Protein AF-A0A7V2L6N3-F1 (afdb_monomer_lite)

Foldseek 3Di:
DPADAFEQADPPPCVVPVDPDDDAPPPHKYFDAWDWDAFPVRKIKIWGDIPDPPDLQQFIWIWIGNDSRDTTHTDPTLDGHDVVADGWHRWEWDDDPQKIKIKTKRQPDDPPDDDDPVNPQKIFIWMWMDGSVDSSPIDTPGGPDMDGADWGNWYWDDDDPDIDTDTDGD

Radius of gyration: 16.61 Å; chains: 1; bounding box: 40×38×40 Å

Sequence (170 aa):
MVGRHYVPYIVGDAFRNRTAVEIVPPGETGCNDHCLFQDAESRWHCIGITNAEVTNGESFFHAVGDSPIRPMKVLDPIYEIREGERTCWAPCNVVVGDTIHYFWTDALEFYGVPQSEDERGVFHQRHATAPLSDVRDWTHHGIVFQEEGGVRDPEVVWVGDRWMMIYCRR

Structure (mmCIF, N/CA/C/O backbone):
data_AF-A0A7V2L6N3-F1
#
_entry.id   AF-A0A7V2L6N3-F1
#
loop_
_atom_site.group_PDB
_atom_site.id
_atom_site.type_symbol
_atom_site.label_atom_id
_atom_site.label_alt_id
_atom_site.label_comp_id
_atom_site.label_asym_id
_atom_site.label_entity_id
_atom_site.label_seq_id
_atom_site.pdbx_PDB_ins_code
_atom_site.Cartn_x
_atom_site.Cartn_y
_atom_site.Cartn_z
_atom_site.occupancy
_atom_site.B_iso_or_equiv
_atom_site.auth_seq_id
_atom_site.auth_comp_id
_atom_site.auth_asym_id
_atom_site.auth_atom_id
_atom_site.pdbx_PDB_model_num
ATOM 1 N N . MET A 1 1 ? 17.943 22.896 8.932 1.00 34.62 1 MET A N 1
ATOM 2 C CA . MET A 1 1 ? 16.514 23.247 8.786 1.00 34.62 1 MET A CA 1
ATOM 3 C C . MET A 1 1 ? 15.749 21.944 8.843 1.00 34.62 1 MET A C 1
ATOM 5 O O . MET A 1 1 ? 16.071 21.064 8.063 1.00 34.62 1 MET A O 1
ATOM 9 N N . VAL A 1 2 ? 14.842 21.777 9.805 1.00 37.38 2 VAL A N 1
ATOM 10 C CA . VAL A 1 2 ? 13.971 20.595 9.860 1.00 37.38 2 VAL A CA 1
ATOM 11 C C . VAL A 1 2 ? 12.881 20.835 8.821 1.00 37.38 2 VAL A C 1
ATOM 13 O O . VAL A 1 2 ? 12.090 21.765 8.986 1.00 37.38 2 VAL A O 1
ATOM 16 N N . GLY A 1 3 ? 12.919 20.095 7.713 1.00 40.31 3 GLY A N 1
ATOM 17 C CA . GLY A 1 3 ? 11.876 20.154 6.694 1.00 40.31 3 GLY A CA 1
ATOM 18 C C . GLY A 1 3 ? 10.530 19.822 7.329 1.00 40.31 3 GLY A C 1
ATOM 19 O O . GLY A 1 3 ? 10.429 18.921 8.161 1.00 40.31 3 GLY A O 1
ATOM 20 N N . ARG A 1 4 ? 9.497 20.592 6.999 1.00 44.81 4 ARG A N 1
ATOM 21 C CA . ARG A 1 4 ? 8.129 20.233 7.365 1.00 44.81 4 ARG A CA 1
ATOM 22 C C . ARG A 1 4 ? 7.680 19.159 6.378 1.00 44.81 4 ARG A C 1
ATOM 24 O O . ARG A 1 4 ? 7.685 19.393 5.175 1.00 44.81 4 ARG A O 1
ATOM 31 N N . HIS A 1 5 ? 7.350 17.978 6.884 1.00 45.72 5 HIS A N 1
ATOM 32 C CA . HIS A 1 5 ? 6.749 16.919 6.082 1.00 45.72 5 HIS A CA 1
ATOM 33 C C . HIS A 1 5 ? 5.238 17.168 6.032 1.00 45.72 5 HIS A C 1
ATOM 35 O O . HIS A 1 5 ? 4.602 17.224 7.088 1.00 45.72 5 HIS A O 1
ATOM 41 N N . TYR A 1 6 ? 4.677 17.367 4.838 1.00 50.50 6 TYR A N 1
ATOM 42 C CA . TYR A 1 6 ? 3.246 17.618 4.662 1.00 50.50 6 TYR A CA 1
ATOM 43 C C . TYR A 1 6 ? 2.543 16.357 4.181 1.00 50.50 6 TYR A C 1
ATOM 45 O O . TYR A 1 6 ? 2.980 15.685 3.249 1.00 50.50 6 TYR A O 1
ATOM 53 N N . VAL A 1 7 ? 1.427 16.058 4.836 1.00 54.56 7 VAL A N 1
ATOM 54 C CA . VAL A 1 7 ? 0.467 15.044 4.402 1.00 54.56 7 VAL A CA 1
ATOM 55 C C . VAL A 1 7 ? -0.702 15.810 3.809 1.00 54.56 7 VAL A C 1
ATOM 57 O O . VAL A 1 7 ? -1.228 16.676 4.518 1.00 54.56 7 VAL A O 1
ATOM 60 N N . PRO A 1 8 ? -1.115 15.537 2.561 1.00 51.69 8 PRO A N 1
ATOM 61 C CA . PRO A 1 8 ? -2.269 16.203 1.990 1.00 51.69 8 PRO A CA 1
ATOM 62 C C . PRO A 1 8 ? -3.472 15.912 2.886 1.00 51.69 8 PRO A C 1
ATOM 64 O O . PRO A 1 8 ? -3.833 14.759 3.117 1.00 51.69 8 PRO A O 1
ATOM 67 N N . TYR A 1 9 ? -4.076 16.965 3.425 1.00 48.84 9 TYR A N 1
ATOM 68 C CA . TYR A 1 9 ? -5.359 16.887 4.110 1.00 48.84 9 TYR A CA 1
ATOM 69 C C . TYR A 1 9 ? -6.395 17.566 3.220 1.00 48.84 9 TYR A C 1
ATOM 71 O O . TYR A 1 9 ? -6.178 18.658 2.693 1.00 48.84 9 TYR A O 1
ATOM 79 N N . ILE A 1 10 ? -7.537 16.911 3.017 1.00 44.91 10 ILE A N 1
ATOM 80 C CA . ILE A 1 10 ? -8.606 17.454 2.176 1.00 44.91 10 ILE A CA 1
ATOM 81 C C . ILE A 1 10 ? -9.286 18.590 2.954 1.00 44.91 10 ILE A C 1
ATOM 83 O O . ILE A 1 10 ? -10.082 18.355 3.866 1.00 44.91 10 ILE A O 1
ATOM 87 N N . VAL A 1 11 ? -8.954 19.838 2.619 1.00 37.59 11 VAL A N 1
ATOM 88 C CA . VAL A 1 11 ? -9.555 21.028 3.236 1.00 37.59 11 VAL A CA 1
ATOM 89 C C . VAL A 1 11 ? -10.949 21.272 2.678 1.00 37.59 11 VAL A C 1
ATOM 91 O O . VAL A 1 11 ? -11.094 21.674 1.525 1.00 37.59 11 VAL A O 1
ATOM 94 N N . GLY A 1 12 ? -11.967 21.147 3.533 1.00 41.53 12 GLY A N 1
ATOM 95 C CA . GLY A 1 12 ? -13.292 21.725 3.294 1.00 41.53 12 GLY A CA 1
ATOM 96 C C . GLY A 1 12 ? -13.898 21.364 1.934 1.00 41.53 12 GLY A C 1
ATOM 97 O O . GLY A 1 12 ? -13.684 20.274 1.421 1.00 41.53 12 GLY A O 1
ATOM 98 N N . ASP A 1 13 ? -14.685 22.279 1.367 1.00 35.97 13 ASP A N 1
ATOM 99 C CA . ASP A 1 13 ? -15.544 22.105 0.183 1.00 35.97 13 ASP A CA 1
ATOM 100 C C . ASP A 1 13 ? -14.780 21.888 -1.154 1.00 35.97 13 ASP A C 1
ATOM 102 O O . ASP A 1 13 ? -15.194 22.373 -2.208 1.00 35.97 13 ASP A O 1
ATOM 106 N N . ALA A 1 14 ? -13.654 21.164 -1.144 1.00 41.78 14 ALA A N 1
ATOM 107 C CA . ALA A 1 14 ? -12.791 20.865 -2.291 1.00 41.78 14 ALA A CA 1
ATOM 108 C C . ALA A 1 14 ? -13.565 20.291 -3.495 1.00 41.78 14 ALA A C 1
ATOM 110 O O . ALA A 1 14 ? -13.236 20.593 -4.643 1.00 41.78 14 ALA A O 1
ATOM 111 N N . PHE A 1 15 ? -14.656 19.559 -3.239 1.00 40.66 15 PHE A N 1
ATOM 112 C CA . PHE A 1 15 ? -15.559 19.039 -4.270 1.00 40.66 15 PHE A CA 1
ATOM 113 C C . PHE A 1 15 ? -16.585 20.063 -4.791 1.00 40.66 15 PHE A C 1
ATOM 115 O O . PHE A 1 15 ? -17.025 19.944 -5.933 1.00 40.66 15 PHE A O 1
ATOM 122 N N . ARG A 1 16 ? -16.949 21.094 -4.013 1.00 35.28 16 ARG A N 1
ATOM 123 C CA . ARG A 1 16 ? -17.835 22.187 -4.467 1.00 35.28 16 ARG A CA 1
ATOM 124 C C . ARG A 1 16 ? -17.082 23.319 -5.162 1.00 35.28 16 ARG A C 1
ATOM 126 O O . ARG A 1 16 ? -17.631 23.912 -6.085 1.00 35.28 16 ARG A O 1
ATOM 133 N N . ASN A 1 17 ? -15.840 23.595 -4.762 1.00 36.72 17 ASN A N 1
ATOM 134 C CA . ASN A 1 17 ? -15.094 24.775 -5.216 1.00 36.72 17 ASN A CA 1
ATOM 135 C C . ASN A 1 17 ? -13.950 24.481 -6.202 1.00 36.72 17 ASN A C 1
ATOM 137 O O . ASN A 1 17 ? -13.280 25.417 -6.626 1.00 36.72 17 ASN A O 1
ATOM 141 N N . ARG A 1 18 ? -13.725 23.217 -6.604 1.00 34.75 18 ARG A N 1
ATOM 142 C CA . ARG A 1 18 ? -12.604 22.813 -7.488 1.00 34.75 18 ARG A CA 1
ATOM 143 C C . ARG A 1 18 ? -11.224 23.254 -6.969 1.00 34.75 18 ARG A C 1
ATOM 145 O O . ARG A 1 18 ? -10.322 23.535 -7.751 1.00 34.75 18 ARG A O 1
ATOM 152 N N . THR A 1 19 ? -11.058 23.319 -5.654 1.00 35.75 19 THR A N 1
ATOM 153 C CA . THR A 1 19 ? -9.820 23.749 -4.994 1.00 35.75 19 THR A CA 1
ATOM 154 C C . THR A 1 19 ? -9.273 22.629 -4.120 1.00 35.75 19 THR A C 1
ATOM 156 O O . THR A 1 19 ? -9.193 22.767 -2.904 1.00 35.75 19 THR A O 1
ATOM 159 N N . ALA A 1 20 ? -8.891 21.506 -4.724 1.00 37.88 20 ALA A N 1
ATOM 160 C CA . ALA A 1 20 ? -7.797 20.729 -4.156 1.00 37.88 20 ALA A CA 1
ATOM 161 C C . ALA A 1 20 ? -6.511 21.445 -4.593 1.00 37.88 20 ALA A C 1
ATOM 163 O O . ALA A 1 20 ? -5.997 21.199 -5.679 1.00 37.88 20 ALA A O 1
ATOM 164 N N . VAL A 1 21 ? -6.074 22.439 -3.818 1.00 39.53 21 VAL A N 1
ATOM 165 C CA . VAL A 1 21 ? -4.797 23.120 -4.053 1.00 39.53 21 VAL A CA 1
ATOM 166 C C . VAL A 1 21 ? -3.928 22.851 -2.843 1.00 39.53 21 VAL A C 1
ATOM 168 O O . VAL A 1 21 ? -4.115 23.478 -1.806 1.00 39.53 21 VAL A O 1
ATOM 171 N N . GLU A 1 22 ? -2.951 21.966 -2.988 1.00 49.56 22 GLU A N 1
ATOM 172 C CA . GLU A 1 22 ? -1.724 22.114 -2.219 1.00 49.56 22 GLU A CA 1
ATOM 173 C C . GLU A 1 22 ? -0.553 22.176 -3.199 1.00 49.56 22 GLU A C 1
ATOM 175 O O . GLU A 1 22 ? -0.146 21.188 -3.804 1.00 49.56 22 GLU A O 1
ATOM 180 N N . ILE A 1 23 ? -0.074 23.404 -3.416 1.00 44.69 23 ILE A N 1
ATOM 181 C CA . ILE A 1 23 ? 1.204 23.682 -4.066 1.00 44.69 23 ILE A CA 1
ATOM 182 C C . ILE A 1 23 ? 2.242 23.556 -2.957 1.00 44.69 23 ILE A C 1
ATOM 184 O O . ILE A 1 23 ? 2.352 24.447 -2.115 1.00 44.69 23 ILE A O 1
ATOM 188 N N . VAL A 1 24 ? 2.967 22.440 -2.945 1.00 48.59 24 VAL A N 1
ATOM 189 C CA . VAL A 1 24 ? 4.102 22.229 -2.042 1.00 48.59 24 VAL A CA 1
ATOM 190 C C . VAL A 1 24 ? 5.170 23.289 -2.362 1.00 48.59 24 VAL A C 1
ATOM 192 O O . VAL A 1 24 ? 5.591 23.384 -3.521 1.00 48.59 24 VAL A O 1
ATOM 195 N N . PRO A 1 25 ? 5.588 24.133 -1.400 1.00 39.41 25 PRO A N 1
ATOM 196 C CA . PRO A 1 25 ? 6.676 25.082 -1.601 1.00 39.41 25 PRO A CA 1
ATOM 197 C C . PRO A 1 25 ? 7.956 24.382 -2.093 1.00 39.41 25 PRO A C 1
ATOM 199 O O . PRO A 1 25 ? 8.242 23.260 -1.669 1.00 39.41 25 PRO A O 1
ATOM 202 N N . PRO A 1 26 ? 8.773 25.024 -2.950 1.00 39.09 26 PRO A N 1
ATOM 203 C CA . PRO A 1 26 ? 10.070 24.476 -3.337 1.00 39.09 26 PRO A CA 1
ATOM 204 C C . PRO A 1 26 ? 10.917 24.120 -2.104 1.00 39.09 26 PRO A C 1
ATOM 206 O O . PRO A 1 26 ? 11.149 24.973 -1.248 1.00 39.09 26 PRO A O 1
ATOM 209 N N . GLY A 1 27 ? 11.386 22.872 -2.026 1.00 40.97 27 GLY A N 1
ATOM 210 C CA . GLY A 1 27 ? 12.183 22.360 -0.903 1.00 40.97 27 GLY A CA 1
ATOM 211 C C . GLY A 1 27 ? 11.388 21.636 0.189 1.00 40.97 27 GLY A C 1
ATOM 212 O O . GLY A 1 27 ? 11.988 21.198 1.170 1.00 40.97 27 GLY A O 1
ATOM 213 N N . GLU A 1 28 ? 10.071 21.485 0.031 1.00 51.84 28 GLU A N 1
ATOM 214 C CA . GLU A 1 28 ? 9.234 20.682 0.924 1.00 51.84 28 GLU A CA 1
ATOM 215 C C . GLU A 1 28 ? 8.796 19.364 0.267 1.00 51.84 28 GLU A C 1
ATOM 217 O O . GLU A 1 28 ? 8.687 19.234 -0.952 1.00 51.84 28 GLU A O 1
ATOM 222 N N . THR A 1 29 ? 8.588 18.359 1.112 1.00 55.56 29 THR A N 1
ATOM 223 C CA . THR A 1 29 ? 8.228 16.993 0.741 1.00 55.56 29 THR A CA 1
ATOM 224 C C . THR A 1 29 ? 6.708 16.856 0.637 1.00 55.56 29 THR A C 1
ATOM 226 O O . THR A 1 29 ? 6.013 17.016 1.639 1.00 55.56 29 THR A O 1
ATOM 229 N N . GLY A 1 30 ? 6.197 16.550 -0.553 1.00 60.16 30 GLY A N 1
ATOM 230 C CA . GLY A 1 30 ? 4.796 16.229 -0.820 1.00 60.16 30 GLY A CA 1
ATOM 231 C C . GLY A 1 30 ? 4.519 14.724 -0.846 1.00 60.16 30 GLY A C 1
ATOM 232 O O . GLY A 1 30 ? 5.416 13.908 -1.077 1.00 60.16 30 GLY A O 1
ATOM 233 N N . CYS A 1 31 ? 3.255 14.363 -0.639 1.00 70.19 31 CYS A N 1
ATOM 234 C CA . CYS A 1 31 ? 2.732 13.019 -0.882 1.00 70.19 31 CYS A CA 1
ATOM 235 C C . CYS A 1 31 ? 2.031 12.997 -2.248 1.00 70.19 31 CYS A C 1
ATOM 237 O O . CYS A 1 31 ? 1.276 13.921 -2.555 1.00 70.19 31 CYS A O 1
ATOM 239 N N . ASN A 1 32 ? 2.296 11.972 -3.056 1.00 76.94 32 ASN A N 1
ATOM 240 C CA . ASN A 1 32 ? 1.595 11.728 -4.313 1.00 76.94 32 ASN A CA 1
ATOM 241 C C . ASN A 1 32 ? 0.508 10.658 -4.102 1.00 76.94 32 ASN A C 1
ATOM 243 O O . ASN A 1 32 ? -0.392 10.868 -3.288 1.00 76.94 32 ASN A O 1
ATOM 247 N N . ASP A 1 33 ? 0.590 9.520 -4.794 1.00 85.62 33 ASP A N 1
ATOM 248 C CA . ASP A 1 33 ? -0.376 8.431 -4.694 1.00 85.62 33 ASP A CA 1
ATOM 249 C C . ASP A 1 33 ? -0.344 7.852 -3.280 1.00 85.62 33 ASP A C 1
ATOM 251 O O . ASP A 1 33 ? 0.722 7.495 -2.763 1.00 85.62 33 ASP A O 1
ATOM 255 N N . HIS A 1 34 ? -1.508 7.792 -2.640 1.00 88.06 34 HIS A N 1
ATOM 256 C CA . HIS A 1 34 ? -1.634 7.407 -1.243 1.00 88.06 34 HIS A CA 1
ATOM 257 C C . HIS A 1 34 ? -2.943 6.682 -0.960 1.00 88.06 34 HIS A C 1
ATOM 259 O O . HIS A 1 34 ? -3.944 6.863 -1.651 1.00 88.06 34 HIS A O 1
ATOM 265 N N . CYS A 1 35 ? -2.929 5.912 0.123 1.00 89.88 35 CYS A N 1
ATOM 266 C CA . CYS A 1 35 ? -4.092 5.258 0.694 1.00 89.88 35 CYS A CA 1
ATOM 267 C C . CYS A 1 35 ? -4.296 5.663 2.150 1.00 89.88 35 CYS A C 1
ATOM 269 O O . CYS A 1 35 ? -3.349 5.959 2.885 1.00 89.88 35 CYS A O 1
ATOM 271 N N . LEU A 1 36 ? -5.560 5.618 2.566 1.00 90.94 36 LEU A N 1
ATOM 272 C CA . LEU A 1 36 ? -5.993 5.869 3.932 1.00 90.94 36 LEU A CA 1
ATOM 273 C C . LEU A 1 36 ? -6.658 4.621 4.504 1.00 90.94 36 LEU A C 1
ATOM 275 O O . LEU A 1 36 ? -7.447 3.970 3.826 1.00 90.94 36 LEU A O 1
ATOM 279 N N . PHE A 1 37 ? -6.383 4.314 5.765 1.00 93.12 37 PHE A N 1
ATOM 280 C CA . PHE A 1 37 ? -7.067 3.245 6.493 1.00 93.12 37 PHE A CA 1
ATOM 281 C C . PHE A 1 37 ? -7.097 3.545 7.992 1.00 93.12 37 PHE A C 1
ATOM 283 O O . PHE A 1 37 ? -6.381 4.433 8.459 1.00 93.12 37 PHE A O 1
ATOM 290 N N . GLN A 1 38 ? -7.923 2.816 8.743 1.00 94.94 38 GLN A N 1
ATOM 291 C CA . GLN A 1 38 ? -7.954 2.901 10.202 1.00 94.94 38 GLN A CA 1
ATOM 292 C C . GLN A 1 38 ? -7.321 1.668 10.843 1.00 94.94 38 GLN A C 1
ATOM 294 O O . GLN A 1 38 ? -7.524 0.554 10.363 1.00 94.94 38 GLN A O 1
ATOM 299 N N . ASP A 1 39 ? -6.570 1.876 11.922 1.00 95.56 39 ASP A N 1
ATOM 300 C CA . ASP A 1 39 ? -6.019 0.800 12.748 1.00 95.56 39 ASP A CA 1
ATOM 301 C C . ASP A 1 39 ? -7.016 0.311 13.819 1.00 95.56 39 ASP A C 1
ATOM 303 O O . ASP A 1 39 ? -8.155 0.783 13.908 1.00 95.56 39 ASP A O 1
ATOM 307 N N . ALA A 1 40 ? -6.590 -0.640 14.658 1.00 96.19 40 ALA A N 1
ATOM 308 C CA . ALA A 1 40 ? -7.427 -1.193 15.727 1.00 96.19 40 ALA A CA 1
ATOM 309 C C . ALA A 1 40 ? -7.808 -0.161 16.813 1.00 96.19 40 ALA A C 1
ATOM 311 O O . ALA A 1 40 ? -8.781 -0.358 17.540 1.00 96.19 40 ALA A O 1
ATOM 312 N N . GLU A 1 41 ? -7.073 0.951 16.911 1.00 96.00 41 GLU A N 1
ATOM 313 C CA . GLU A 1 41 ? -7.329 2.067 17.829 1.00 96.00 41 GLU A CA 1
ATOM 314 C C . GLU A 1 41 ? -8.157 3.184 17.166 1.00 96.00 41 GLU A C 1
ATOM 316 O O . GLU A 1 41 ? -8.348 4.251 17.750 1.00 96.00 41 GLU A O 1
ATOM 321 N N . SER A 1 42 ? -8.690 2.944 15.961 1.00 95.19 42 SER A N 1
ATOM 322 C CA . SER A 1 42 ? -9.434 3.918 15.147 1.00 95.19 42 SER A CA 1
ATOM 323 C C . SER A 1 42 ? -8.622 5.138 14.696 1.00 95.19 42 SER A C 1
ATOM 325 O O . SER A 1 42 ? -9.210 6.124 14.235 1.00 95.19 42 SER A O 1
ATOM 327 N N . ARG A 1 43 ? -7.288 5.084 14.767 1.00 94.50 43 ARG A N 1
ATOM 328 C CA . ARG A 1 43 ? -6.418 6.127 14.214 1.00 94.50 43 ARG A CA 1
ATOM 329 C C . ARG A 1 43 ? -6.374 5.988 12.704 1.00 94.50 43 ARG A C 1
ATOM 331 O O . ARG A 1 43 ? -6.348 4.882 12.175 1.00 94.50 43 ARG A O 1
ATOM 338 N N . TRP A 1 44 ? -6.338 7.112 12.006 1.00 92.88 44 TRP A N 1
ATOM 339 C CA . TRP A 1 44 ? -6.173 7.153 10.562 1.00 92.88 44 TRP A CA 1
ATOM 340 C C . TRP A 1 44 ? -4.703 7.103 10.192 1.00 92.88 44 TRP A C 1
ATOM 342 O O . TRP A 1 44 ? -3.907 7.895 10.689 1.00 92.88 44 TRP A O 1
ATOM 352 N N . HIS A 1 45 ? -4.370 6.203 9.280 1.00 92.19 45 HIS A N 1
ATOM 353 C CA . HIS A 1 45 ? -3.052 6.046 8.699 1.00 92.19 45 HIS A CA 1
ATOM 354 C C . HIS A 1 45 ? -3.093 6.516 7.250 1.00 92.19 45 HIS A C 1
ATOM 356 O O . HIS A 1 45 ? -3.983 6.118 6.503 1.00 92.19 45 HIS A O 1
ATOM 362 N N . CYS A 1 46 ? -2.122 7.338 6.861 1.00 88.38 46 CYS A N 1
ATOM 363 C CA . CYS A 1 46 ? -1.843 7.686 5.474 1.00 88.38 46 CYS A CA 1
ATOM 364 C C . CYS A 1 46 ? -0.526 7.046 5.073 1.00 88.38 46 CYS A C 1
ATOM 366 O O . CYS A 1 46 ? 0.487 7.254 5.746 1.00 88.38 46 CYS A O 1
ATOM 368 N N . ILE A 1 47 ? -0.556 6.266 3.998 1.00 87.44 47 ILE A N 1
ATOM 369 C CA . ILE A 1 47 ? 0.644 5.693 3.401 1.00 87.44 47 ILE A CA 1
ATOM 370 C C . ILE A 1 47 ? 0.694 6.050 1.928 1.00 87.44 47 ILE A C 1
ATOM 372 O O . ILE A 1 47 ? -0.349 6.104 1.279 1.00 87.44 47 ILE A O 1
ATOM 376 N N . GLY A 1 48 ? 1.875 6.307 1.385 1.00 84.81 48 GLY A N 1
ATOM 377 C CA . GLY A 1 48 ? 1.955 6.763 0.005 1.00 84.81 48 GLY A CA 1
ATOM 378 C C . GLY A 1 48 ? 3.363 6.936 -0.517 1.00 84.81 48 GLY A C 1
ATOM 379 O O . GLY A 1 48 ? 4.350 6.730 0.190 1.00 84.81 48 GLY A O 1
ATOM 380 N N . ILE A 1 49 ? 3.439 7.334 -1.778 1.00 81.38 49 ILE A N 1
ATOM 381 C CA . ILE A 1 49 ? 4.686 7.746 -2.412 1.00 81.38 49 ILE A CA 1
ATOM 382 C C . ILE A 1 49 ? 4.977 9.182 -1.991 1.00 81.38 49 ILE A C 1
ATOM 384 O O . ILE A 1 49 ? 4.090 10.037 -2.020 1.00 81.38 49 ILE A O 1
ATOM 388 N N . THR A 1 50 ? 6.229 9.479 -1.666 1.00 71.19 50 THR A N 1
ATOM 389 C CA . THR A 1 50 ? 6.667 10.854 -1.455 1.00 71.19 50 THR A CA 1
ATOM 390 C C . THR A 1 50 ? 7.657 11.304 -2.525 1.00 71.19 50 THR A C 1
ATOM 392 O O . THR A 1 50 ? 8.412 10.503 -3.067 1.00 71.19 50 THR A O 1
ATOM 395 N N . ASN A 1 51 ? 7.618 12.594 -2.868 1.00 56.91 51 ASN A N 1
ATOM 396 C CA . ASN A 1 51 ? 8.463 13.202 -3.899 1.00 56.91 51 ASN A CA 1
ATOM 397 C C . ASN A 1 51 ? 9.791 13.767 -3.359 1.00 56.91 51 ASN A C 1
ATOM 399 O O . ASN A 1 51 ? 10.539 14.381 -4.119 1.00 56.91 51 ASN A O 1
ATOM 403 N N . ALA A 1 52 ? 10.082 13.610 -2.064 1.00 52.78 52 ALA A N 1
ATOM 404 C CA . ALA A 1 52 ? 11.384 14.000 -1.544 1.00 52.78 52 ALA A CA 1
ATOM 405 C C . ALA A 1 52 ? 12.474 13.006 -1.920 1.00 52.78 52 ALA A C 1
ATOM 407 O O . ALA A 1 52 ? 12.227 11.812 -2.079 1.00 52.78 52 ALA A O 1
ATOM 408 N N . GLU A 1 53 ? 13.708 13.512 -1.909 1.00 44.34 53 GLU A N 1
ATOM 409 C CA . GLU A 1 53 ? 14.955 12.742 -1.998 1.00 44.34 53 GLU A CA 1
ATOM 410 C C . GLU A 1 53 ? 15.036 11.563 -1.007 1.00 44.34 53 GLU A C 1
ATOM 412 O O . GLU A 1 53 ? 15.898 10.707 -1.151 1.00 44.34 53 GLU A O 1
ATOM 417 N N . VAL A 1 54 ? 14.157 11.517 0.001 1.00 43.94 54 VAL A N 1
ATOM 4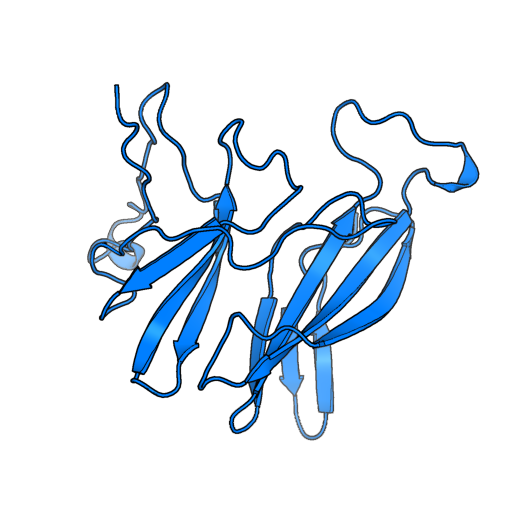18 C CA . VAL A 1 54 ? 14.183 10.545 1.099 1.00 43.94 54 VAL A CA 1
ATOM 419 C C . VAL A 1 54 ? 13.761 9.144 0.673 1.00 43.94 54 VAL A C 1
ATOM 421 O O . VAL A 1 54 ? 14.270 8.195 1.256 1.00 43.94 54 VAL A O 1
ATOM 424 N N . THR A 1 55 ? 12.849 8.988 -0.294 1.00 52.62 55 THR A N 1
ATOM 425 C CA . THR A 1 55 ? 12.409 7.634 -0.663 1.00 52.62 55 THR A CA 1
ATOM 426 C C . THR A 1 55 ? 12.703 7.259 -2.098 1.00 52.62 55 THR A C 1
ATOM 428 O O . THR A 1 55 ? 12.971 6.098 -2.306 1.00 52.62 55 THR A O 1
ATOM 431 N N . ASN A 1 56 ? 12.715 8.154 -3.094 1.00 59.78 56 ASN A N 1
ATOM 432 C CA . ASN A 1 56 ? 12.977 7.797 -4.508 1.00 59.78 56 ASN A CA 1
ATOM 433 C C . ASN A 1 56 ? 12.232 6.526 -5.011 1.00 59.78 56 ASN A C 1
ATOM 435 O O . ASN A 1 56 ? 12.691 5.842 -5.922 1.00 59.78 56 ASN A O 1
ATOM 439 N N . GLY A 1 57 ? 11.083 6.194 -4.404 1.00 66.56 57 GLY A N 1
ATOM 440 C CA . GLY A 1 57 ? 10.356 4.945 -4.653 1.00 66.56 57 GLY A CA 1
ATOM 441 C C . GLY A 1 57 ? 10.858 3.703 -3.899 1.00 66.56 57 GLY A C 1
ATOM 442 O O . GLY A 1 57 ? 10.381 2.626 -4.193 1.00 66.56 57 GLY A O 1
ATOM 443 N N . GLU A 1 58 ? 11.771 3.811 -2.943 1.00 76.44 58 GLU A N 1
ATOM 444 C CA . GLU A 1 58 ? 12.346 2.729 -2.126 1.00 76.44 58 GLU A CA 1
ATOM 445 C C . GLU A 1 58 ? 11.596 2.499 -0.801 1.00 76.44 58 GLU A C 1
ATOM 447 O O . GLU A 1 58 ? 11.841 1.525 -0.092 1.00 76.44 58 GLU A O 1
ATOM 452 N N . SER A 1 59 ? 10.676 3.384 -0.425 1.00 82.12 59 SER A N 1
ATOM 453 C CA . SER A 1 59 ? 9.845 3.201 0.766 1.00 82.12 59 SER A CA 1
ATOM 454 C C . SER A 1 59 ? 8.523 3.957 0.680 1.00 82.12 59 SER A C 1
ATOM 456 O O . SER A 1 59 ? 8.393 4.964 -0.033 1.00 82.12 59 SER A O 1
ATOM 458 N N . PHE A 1 60 ? 7.531 3.470 1.430 1.00 83.88 60 PHE A N 1
ATOM 459 C CA . PHE A 1 60 ? 6.267 4.172 1.606 1.00 83.88 60 PHE A CA 1
ATOM 460 C C . PHE A 1 60 ? 6.354 5.136 2.778 1.00 83.88 60 PHE A C 1
ATOM 462 O O . PHE A 1 60 ? 6.601 4.748 3.923 1.00 83.88 60 PHE A O 1
ATOM 469 N N . PHE A 1 61 ? 6.053 6.398 2.485 1.00 83.31 61 PHE A N 1
ATOM 470 C CA . PHE A 1 61 ? 5.780 7.405 3.494 1.00 83.31 61 PHE A CA 1
ATOM 471 C C . PHE A 1 61 ? 4.677 6.920 4.447 1.00 83.31 61 PHE A C 1
ATOM 473 O O . PHE A 1 61 ? 3.768 6.197 4.037 1.00 83.31 61 PHE A O 1
ATOM 480 N N . HIS A 1 62 ? 4.734 7.360 5.706 1.00 85.75 62 HIS A N 1
ATOM 481 C CA . HIS A 1 62 ? 3.728 7.046 6.712 1.00 85.75 62 HIS A CA 1
ATOM 482 C C . HIS A 1 62 ? 3.387 8.258 7.575 1.00 85.75 62 HIS A C 1
ATOM 484 O O . HIS A 1 62 ? 4.260 8.937 8.116 1.00 85.75 62 HIS A O 1
ATOM 490 N N . ALA A 1 63 ? 2.095 8.484 7.781 1.00 86.06 63 ALA A N 1
ATOM 491 C CA . ALA A 1 63 ? 1.598 9.357 8.828 1.00 86.06 63 ALA A CA 1
ATOM 492 C C . ALA A 1 63 ? 0.376 8.798 9.541 1.00 86.06 63 ALA A C 1
ATOM 494 O O . ALA A 1 63 ? -0.339 7.944 9.018 1.00 86.06 63 ALA A O 1
ATOM 495 N N . VAL A 1 64 ? 0.139 9.323 10.742 1.00 87.56 64 VAL A N 1
ATOM 496 C CA . VAL A 1 64 ? -0.992 8.965 11.596 1.00 87.56 64 VAL A CA 1
ATOM 497 C C . VAL A 1 64 ? -1.711 10.205 12.124 1.00 87.56 64 VAL A C 1
ATOM 499 O O . VAL A 1 64 ? -1.080 11.217 12.432 1.00 87.56 64 VAL A O 1
ATOM 502 N N . GLY A 1 65 ? -3.027 10.136 12.284 1.00 85.44 65 GLY A N 1
ATOM 503 C CA . GLY A 1 65 ? -3.805 11.170 12.963 1.00 85.44 65 GLY A CA 1
ATOM 504 C C . GLY A 1 65 ? -5.194 10.689 13.362 1.00 85.44 65 GLY A C 1
ATOM 505 O O . GLY A 1 65 ? -5.632 9.616 12.966 1.00 85.44 65 GLY A O 1
ATOM 506 N N . ASP A 1 66 ? -5.919 11.505 14.120 1.00 88.69 66 ASP A N 1
ATOM 507 C CA . ASP A 1 66 ? -7.269 11.150 14.589 1.00 88.69 66 ASP A CA 1
ATOM 508 C C . ASP A 1 66 ? -8.340 11.310 13.494 1.00 88.69 66 ASP A C 1
ATOM 510 O O . ASP A 1 66 ? -9.492 10.914 13.658 1.00 88.69 66 ASP A O 1
ATOM 514 N N . SER A 1 67 ? -7.993 11.938 12.367 1.00 82.94 67 SER A N 1
AT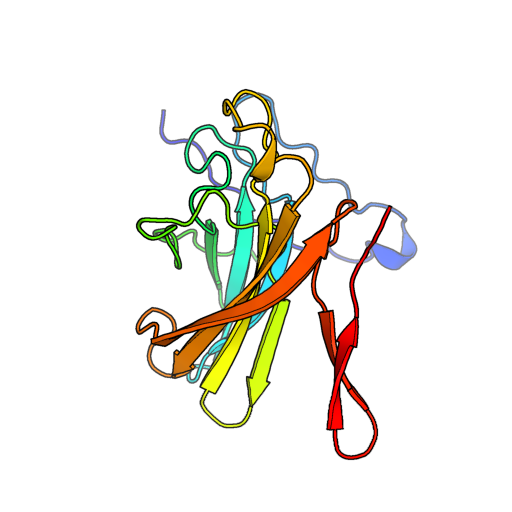OM 515 C CA . SER A 1 67 ? -8.918 12.247 11.279 1.00 82.94 67 SER A CA 1
ATOM 516 C C . SER A 1 67 ? -8.171 12.382 9.949 1.00 82.94 67 SER A C 1
ATOM 518 O O . SER A 1 67 ? -7.106 12.999 9.927 1.00 82.94 67 SER A O 1
ATOM 520 N N . PRO A 1 68 ? -8.743 11.902 8.826 1.00 78.44 68 PRO A N 1
ATOM 521 C CA . PRO A 1 68 ? -8.118 11.988 7.505 1.00 78.44 68 PRO A CA 1
ATOM 522 C C . PRO A 1 68 ? -8.155 13.404 6.913 1.00 78.44 68 PRO A C 1
ATOM 524 O O . PRO A 1 68 ? -7.521 13.676 5.902 1.00 78.44 68 PRO A O 1
ATOM 527 N N . ILE A 1 69 ? -8.911 14.317 7.532 1.00 75.81 69 ILE A N 1
ATOM 528 C CA . ILE A 1 69 ? -9.075 15.711 7.086 1.00 75.81 69 ILE A CA 1
ATOM 529 C C . ILE A 1 69 ? -8.423 16.715 8.047 1.00 75.81 69 ILE A C 1
ATOM 531 O O . ILE A 1 69 ? -8.643 17.924 7.950 1.00 75.81 69 ILE A O 1
ATOM 535 N N . ARG A 1 70 ? -7.657 16.223 9.023 1.00 74.44 70 ARG A N 1
ATOM 536 C CA . ARG A 1 70 ? -6.881 17.032 9.968 1.00 74.44 70 ARG A CA 1
ATOM 537 C C . ARG A 1 70 ? -5.391 16.768 9.757 1.00 74.44 70 ARG A C 1
ATOM 539 O O . ARG A 1 70 ? -5.042 15.749 9.167 1.00 74.44 70 ARG A O 1
ATOM 546 N N . PRO A 1 71 ? -4.511 17.660 10.244 1.00 75.31 71 PRO A N 1
ATOM 547 C CA . PRO A 1 71 ? -3.077 17.417 10.193 1.00 75.31 71 PRO A CA 1
ATOM 548 C C . PRO A 1 71 ? -2.715 16.061 10.803 1.00 75.31 71 PRO A C 1
ATOM 550 O O . PRO A 1 71 ? -3.166 15.731 11.902 1.00 75.31 71 PRO A O 1
ATOM 553 N N . MET A 1 72 ? -1.882 15.304 10.092 1.00 79.25 72 MET A N 1
ATOM 554 C CA . MET A 1 72 ? -1.347 14.027 10.550 1.00 79.25 72 MET A CA 1
ATOM 555 C C . MET A 1 72 ? 0.118 14.178 10.956 1.00 79.25 72 MET A C 1
ATOM 557 O O . MET A 1 72 ? 0.867 14.972 10.385 1.00 79.25 72 MET A O 1
ATOM 561 N N . LYS A 1 73 ? 0.540 13.398 11.948 1.00 80.56 73 LYS A N 1
ATOM 562 C CA . LYS A 1 73 ? 1.934 13.282 12.361 1.00 80.56 73 LYS A CA 1
ATOM 563 C C . LYS A 1 73 ? 2.655 12.316 11.428 1.00 80.56 73 LYS A C 1
ATOM 565 O O . LYS A 1 73 ? 2.300 11.141 11.374 1.00 80.56 73 LYS A O 1
ATOM 570 N N . VAL A 1 74 ? 3.695 12.803 10.763 1.00 79.50 74 VAL A N 1
ATOM 571 C CA . VAL A 1 74 ? 4.617 11.971 9.981 1.00 79.50 74 VAL A CA 1
ATOM 572 C C . VAL A 1 74 ? 5.449 11.091 10.905 1.00 79.50 74 VAL A C 1
ATOM 574 O O . VAL A 1 74 ? 5.919 11.548 11.951 1.00 79.50 74 VAL A O 1
ATOM 577 N N . LEU A 1 75 ? 5.580 9.825 10.526 1.00 80.25 75 LEU A N 1
ATOM 578 C CA . LEU A 1 75 ? 6.345 8.796 11.219 1.00 80.25 75 LEU A CA 1
ATOM 579 C C . LEU A 1 75 ? 7.438 8.253 10.290 1.00 80.25 75 LEU A C 1
ATOM 581 O O . LEU A 1 75 ? 7.519 8.641 9.123 1.00 80.25 75 LEU A O 1
ATOM 585 N N . ASP A 1 76 ? 8.259 7.348 10.818 1.00 83.56 76 ASP A N 1
ATOM 586 C CA . ASP A 1 76 ? 9.178 6.560 9.996 1.00 83.56 76 ASP A CA 1
ATOM 587 C C . ASP A 1 76 ? 8.396 5.775 8.930 1.00 83.56 76 ASP A C 1
ATOM 589 O O . ASP A 1 76 ? 7.241 5.403 9.194 1.00 83.56 76 ASP A O 1
ATOM 593 N N . PRO A 1 77 ? 8.996 5.518 7.749 1.00 81.50 77 PRO A N 1
ATOM 594 C CA . PRO A 1 77 ? 8.362 4.748 6.689 1.00 81.50 77 PRO A CA 1
ATOM 595 C C . PRO A 1 77 ? 7.748 3.457 7.219 1.00 81.50 77 PRO A C 1
ATOM 597 O O . PRO A 1 77 ? 8.343 2.743 8.026 1.00 81.50 77 PRO A O 1
ATOM 600 N N . ILE A 1 78 ? 6.529 3.160 6.775 1.00 83.12 78 ILE A N 1
ATOM 601 C CA . ILE A 1 78 ? 5.849 1.939 7.215 1.00 83.12 78 ILE A CA 1
ATOM 602 C C . ILE A 1 78 ? 6.405 0.715 6.488 1.00 83.12 78 ILE A C 1
ATOM 604 O O . ILE A 1 78 ? 6.289 -0.391 6.995 1.00 83.12 78 ILE A O 1
ATOM 608 N N . TYR A 1 79 ? 6.997 0.916 5.312 1.00 84.69 79 TYR A N 1
ATOM 609 C CA . TYR A 1 79 ? 7.501 -0.121 4.428 1.00 84.69 79 TYR A CA 1
ATOM 610 C C . TYR A 1 79 ? 8.777 0.361 3.750 1.00 84.69 79 TYR A C 1
ATOM 612 O O . TYR A 1 79 ? 8.797 1.478 3.236 1.00 84.69 79 TYR A O 1
ATOM 620 N N . GLU A 1 80 ? 9.775 -0.510 3.667 1.00 83.81 80 GLU A N 1
ATOM 621 C CA . GLU A 1 80 ? 10.996 -0.322 2.884 1.00 83.81 80 GLU A CA 1
ATOM 622 C C . GLU A 1 80 ? 11.135 -1.487 1.900 1.00 83.81 80 GLU A C 1
ATOM 624 O O . GLU A 1 80 ? 10.806 -2.632 2.236 1.00 83.81 80 GLU A O 1
ATOM 629 N N . ILE A 1 81 ? 11.599 -1.199 0.681 1.00 81.31 81 ILE A N 1
ATOM 630 C CA . ILE A 1 81 ? 11.820 -2.226 -0.337 1.00 81.31 81 ILE A CA 1
ATOM 631 C C . ILE A 1 81 ? 12.824 -3.267 0.160 1.00 81.31 81 ILE A C 1
ATOM 633 O O . ILE A 1 81 ? 13.813 -2.960 0.828 1.00 81.31 81 ILE A O 1
ATOM 637 N N . ARG A 1 82 ? 12.565 -4.530 -0.168 1.00 83.06 82 ARG A N 1
ATOM 638 C CA . ARG A 1 82 ? 13.453 -5.642 0.190 1.00 83.06 82 ARG A CA 1
ATOM 639 C C . ARG A 1 82 ? 14.478 -5.918 -0.904 1.00 83.06 82 ARG A C 1
ATOM 641 O O . ARG A 1 82 ? 14.373 -5.439 -2.029 1.00 83.06 82 ARG A O 1
ATOM 648 N N . GLU A 1 83 ? 15.461 -6.756 -0.584 1.00 79.81 83 GLU A N 1
ATOM 649 C CA . GLU A 1 83 ? 16.379 -7.290 -1.589 1.00 79.81 83 GLU A CA 1
ATOM 650 C C . GLU A 1 83 ? 15.596 -7.940 -2.745 1.00 79.81 83 GLU A C 1
ATOM 652 O O . GLU A 1 83 ? 14.718 -8.778 -2.531 1.00 79.81 83 GLU A O 1
ATOM 657 N N . GLY A 1 84 ? 15.904 -7.523 -3.975 1.00 78.31 84 GLY A N 1
ATOM 658 C CA . GLY A 1 84 ? 15.211 -7.970 -5.187 1.00 78.31 84 GLY A CA 1
ATOM 659 C C . GLY A 1 84 ? 13.974 -7.150 -5.568 1.00 78.31 84 GLY A C 1
ATOM 660 O O . GLY A 1 84 ? 13.413 -7.377 -6.637 1.00 78.31 84 GLY A O 1
ATOM 661 N N . GLU A 1 85 ? 13.560 -6.191 -4.744 1.00 82.62 85 GLU A N 1
ATOM 662 C CA . GLU A 1 85 ? 12.574 -5.172 -5.108 1.00 82.62 85 GLU A CA 1
ATOM 663 C C . GLU A 1 85 ? 13.295 -3.926 -5.623 1.00 82.62 85 GLU A C 1
ATOM 665 O O . GLU A 1 85 ? 14.435 -3.649 -5.240 1.00 82.62 85 GLU A O 1
ATOM 670 N N . ARG A 1 86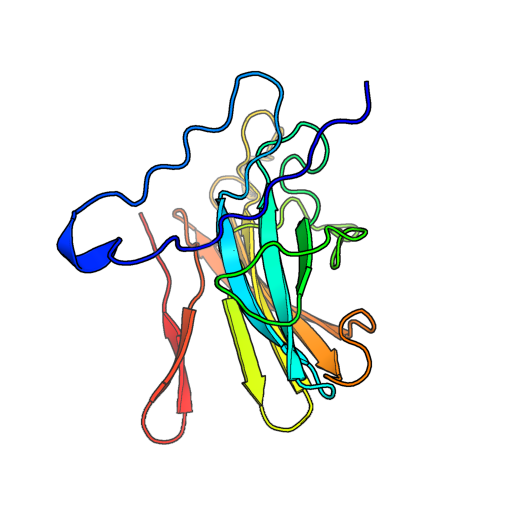 ? 12.662 -3.194 -6.541 1.00 78.25 86 ARG A N 1
ATOM 671 C CA . ARG A 1 86 ? 13.245 -1.978 -7.117 1.00 78.25 86 ARG A CA 1
ATOM 672 C C . ARG A 1 86 ? 12.493 -0.747 -6.675 1.00 78.25 86 ARG A C 1
ATOM 674 O O . ARG A 1 86 ? 13.125 0.265 -6.394 1.00 78.25 86 ARG A O 1
ATOM 681 N N . THR A 1 87 ? 11.165 -0.829 -6.639 1.00 84.12 87 THR A N 1
ATOM 682 C CA . THR A 1 87 ? 10.329 0.299 -6.245 1.00 84.12 87 THR A CA 1
ATOM 683 C C . THR A 1 87 ? 9.067 -0.122 -5.487 1.00 84.12 87 THR A C 1
ATOM 685 O O . THR A 1 87 ? 8.644 -1.278 -5.507 1.00 84.12 87 THR A O 1
ATOM 688 N N . CYS A 1 88 ? 8.443 0.845 -4.823 1.00 85.94 88 CYS A N 1
ATOM 689 C CA . CYS A 1 88 ? 7.124 0.761 -4.224 1.00 85.94 88 CYS A CA 1
ATOM 690 C C . CYS A 1 88 ? 6.245 1.920 -4.732 1.00 85.94 88 CYS A C 1
ATOM 692 O O . CYS A 1 88 ? 6.293 3.054 -4.250 1.00 85.94 88 CYS A O 1
ATOM 694 N N . TRP A 1 89 ? 5.463 1.643 -5.773 1.00 88.00 89 TRP A N 1
ATOM 695 C CA . TRP A 1 89 ? 4.537 2.576 -6.416 1.00 88.00 89 TRP A CA 1
ATOM 696 C C . TRP A 1 89 ? 3.087 2.314 -6.022 1.00 88.00 89 TRP A C 1
ATOM 698 O O . TRP A 1 89 ? 2.728 1.180 -5.721 1.00 88.00 89 TRP A O 1
ATOM 708 N N . ALA A 1 90 ? 2.299 3.391 -6.074 1.00 87.12 90 ALA A N 1
ATOM 709 C CA . ALA A 1 90 ? 0.882 3.547 -5.743 1.00 87.12 90 ALA A CA 1
ATOM 710 C C . ALA A 1 90 ? 0.308 2.412 -4.872 1.00 87.12 90 ALA A C 1
ATOM 712 O O . ALA A 1 90 ? -0.057 1.358 -5.401 1.00 87.12 90 ALA A O 1
ATOM 713 N N . PRO A 1 91 ? 0.228 2.602 -3.541 1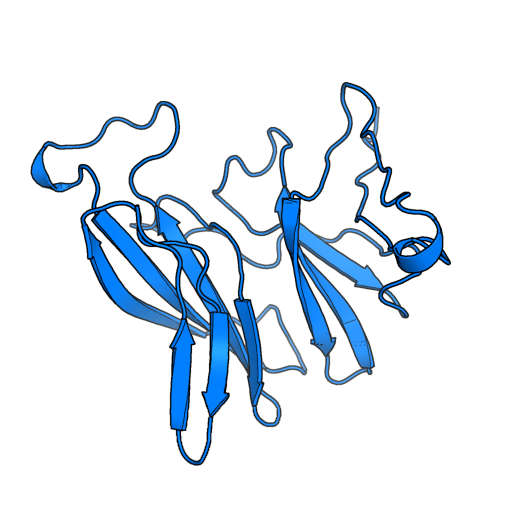.00 90.62 91 PRO A N 1
ATOM 714 C CA . PRO A 1 91 ? -0.326 1.579 -2.670 1.00 90.62 91 PRO A CA 1
ATOM 715 C C . PRO A 1 91 ? -1.849 1.492 -2.820 1.00 90.62 91 PRO A C 1
ATOM 717 O O . PRO A 1 91 ? -2.515 2.517 -2.969 1.00 90.62 91 PRO A O 1
ATOM 720 N N . CYS A 1 92 ? -2.393 0.287 -2.660 1.00 94.88 92 CYS A N 1
ATOM 721 C CA . CYS A 1 92 ? -3.804 0.025 -2.390 1.00 94.88 92 CYS A CA 1
ATOM 722 C C . CYS A 1 92 ? -3.952 -0.823 -1.135 1.00 94.88 92 CYS A C 1
ATOM 724 O O . CYS A 1 92 ? -3.301 -1.862 -0.990 1.00 94.88 92 CYS A O 1
ATOM 726 N N . ASN A 1 93 ? -4.836 -0.384 -0.239 1.00 94.38 93 ASN A N 1
ATOM 727 C CA . ASN A 1 93 ? -5.027 -1.013 1.057 1.00 94.38 93 ASN A CA 1
ATOM 728 C C . ASN A 1 93 ? -6.455 -1.506 1.212 1.00 94.38 93 ASN A C 1
ATOM 730 O O . ASN A 1 93 ? -7.407 -0.753 1.016 1.00 94.38 93 ASN A O 1
ATOM 734 N N . VAL A 1 94 ? -6.598 -2.742 1.674 1.00 95.56 94 VAL A N 1
ATOM 735 C CA . VAL A 1 94 ? -7.893 -3.339 1.984 1.00 95.56 94 VAL A CA 1
ATOM 736 C C . VAL A 1 94 ? -7.845 -3.953 3.369 1.00 95.56 94 VAL A C 1
ATOM 738 O O . VAL A 1 94 ? -6.957 -4.740 3.683 1.00 95.56 94 VAL A O 1
ATOM 741 N N . VAL A 1 95 ? -8.822 -3.612 4.202 1.00 95.69 95 VAL A N 1
ATOM 742 C CA . VAL A 1 95 ? -8.974 -4.208 5.530 1.00 95.69 95 VAL A CA 1
ATOM 743 C C . VAL A 1 95 ? -9.931 -5.393 5.449 1.00 95.69 95 VAL A C 1
ATOM 745 O O . VAL A 1 95 ? -11.066 -5.252 4.992 1.00 95.69 95 VAL A O 1
ATOM 748 N N . VAL A 1 96 ? -9.481 -6.557 5.919 1.00 96.12 96 VAL A N 1
ATOM 749 C CA . VAL A 1 96 ? -10.272 -7.787 6.011 1.00 96.12 96 VAL A CA 1
ATOM 750 C C . VAL A 1 96 ? -10.147 -8.334 7.430 1.00 96.12 96 VAL A C 1
ATOM 752 O O . VAL A 1 96 ? -9.106 -8.850 7.825 1.00 96.12 96 VAL A O 1
ATOM 755 N N . GLY A 1 97 ? -11.219 -8.212 8.215 1.00 95.69 97 GLY A N 1
ATOM 756 C CA . GLY A 1 97 ? -11.181 -8.568 9.634 1.00 95.69 97 GLY A CA 1
ATOM 757 C C . GLY A 1 97 ? -10.231 -7.657 10.415 1.00 95.69 97 GLY A C 1
ATOM 758 O O . GLY A 1 97 ? -10.394 -6.440 10.401 1.00 95.69 97 GLY A O 1
ATOM 759 N N . ASP A 1 98 ? -9.256 -8.254 11.095 1.00 97.06 98 ASP A N 1
ATOM 760 C CA . ASP A 1 98 ? -8.206 -7.582 11.871 1.00 97.06 98 ASP A CA 1
ATOM 761 C C . ASP A 1 98 ? -6.882 -7.443 11.104 1.00 97.06 98 ASP A C 1
ATOM 763 O O . ASP A 1 98 ? -5.862 -7.073 11.683 1.00 97.06 98 ASP A O 1
ATOM 767 N N . THR A 1 99 ? -6.894 -7.739 9.805 1.00 97.06 99 THR A N 1
ATOM 768 C CA . THR A 1 99 ? -5.715 -7.731 8.947 1.00 97.06 99 THR A CA 1
ATOM 769 C C . THR A 1 99 ? -5.881 -6.685 7.860 1.00 97.06 99 THR A C 1
ATOM 771 O O . THR A 1 99 ? -6.923 -6.586 7.208 1.00 97.06 99 THR A O 1
ATOM 774 N N . ILE A 1 100 ? -4.829 -5.914 7.628 1.00 96.44 100 ILE A N 1
ATOM 775 C CA . ILE A 1 100 ? -4.729 -5.044 6.466 1.00 96.44 100 ILE A CA 1
ATOM 776 C C . ILE A 1 100 ? -3.881 -5.721 5.392 1.00 96.44 100 ILE A C 1
ATOM 778 O O . ILE A 1 100 ? -2.823 -6.285 5.664 1.00 96.44 100 ILE A O 1
ATOM 782 N N . HIS A 1 101 ? -4.384 -5.683 4.165 1.00 96.31 101 HIS A N 1
ATOM 783 C CA . HIS A 1 101 ? -3.738 -6.157 2.954 1.00 96.31 101 HIS A CA 1
ATOM 784 C C . HIS A 1 101 ? -3.263 -4.953 2.158 1.00 96.31 101 HIS A C 1
ATOM 786 O O . HIS A 1 101 ? -4.039 -4.031 1.919 1.00 96.31 101 HIS A O 1
ATOM 792 N N . TYR A 1 102 ? -2.012 -4.996 1.727 1.00 94.31 102 TYR A N 1
ATOM 793 C CA . TYR A 1 102 ? -1.373 -3.932 0.976 1.00 94.31 102 TYR A CA 1
ATOM 794 C C . TYR A 1 102 ? -0.897 -4.474 -0.350 1.00 94.31 102 TYR A C 1
ATOM 796 O O . TYR A 1 102 ? -0.175 -5.472 -0.396 1.00 94.31 102 TYR A O 1
ATOM 804 N N . PHE A 1 103 ? -1.292 -3.793 -1.410 1.00 95.19 103 PHE A N 1
ATOM 805 C CA . PHE A 1 103 ? -0.901 -4.084 -2.772 1.00 95.19 103 PHE A CA 1
ATOM 806 C C . PHE A 1 103 ? -0.145 -2.894 -3.327 1.00 95.19 103 PHE A C 1
ATOM 808 O O . PHE A 1 103 ? -0.492 -1.752 -3.040 1.00 95.19 103 PHE A O 1
ATOM 815 N N . TRP A 1 104 ? 0.898 -3.151 -4.103 1.00 93.50 104 TRP A N 1
ATOM 816 C CA . TRP A 1 104 ? 1.658 -2.087 -4.741 1.00 93.50 104 TRP A CA 1
ATOM 817 C C . TRP A 1 104 ? 2.319 -2.566 -6.018 1.00 93.50 104 TRP A C 1
ATOM 819 O O . TRP A 1 104 ? 2.488 -3.767 -6.242 1.00 93.50 104 TRP A O 1
ATOM 829 N N . THR A 1 105 ? 2.728 -1.602 -6.832 1.00 91.62 105 THR A N 1
ATOM 830 C CA . THR A 1 105 ? 3.520 -1.867 -8.026 1.00 91.62 105 THR A CA 1
ATOM 831 C C . THR A 1 105 ? 5.005 -1.766 -7.705 1.00 91.62 105 THR A C 1
ATOM 833 O O . THR A 1 105 ? 5.477 -0.745 -7.219 1.00 91.62 105 THR A O 1
ATOM 836 N N . ASP A 1 106 ? 5.751 -2.815 -8.013 1.00 88.75 106 ASP A N 1
ATOM 837 C CA . ASP A 1 106 ? 7.206 -2.788 -8.122 1.00 88.75 106 ASP A CA 1
ATOM 838 C C . ASP A 1 106 ? 7.549 -2.671 -9.606 1.00 88.75 106 ASP A C 1
ATOM 840 O O . ASP A 1 106 ? 7.504 -3.637 -10.374 1.00 88.75 106 ASP A O 1
ATOM 844 N N . ALA A 1 107 ? 7.780 -1.427 -10.018 1.00 75.75 107 ALA A N 1
ATOM 845 C CA . ALA A 1 107 ? 8.205 -1.079 -11.357 1.00 75.75 107 ALA A CA 1
ATOM 846 C C . ALA A 1 107 ? 9.721 -1.247 -11.450 1.00 75.75 107 ALA A C 1
ATOM 848 O O . ALA A 1 107 ? 10.479 -0.553 -10.766 1.00 75.75 107 ALA A O 1
ATOM 849 N N . LEU A 1 108 ? 10.168 -2.129 -12.344 1.00 65.31 108 LEU A N 1
ATOM 850 C CA . LEU A 1 108 ? 11.588 -2.244 -12.661 1.00 65.31 108 LEU A CA 1
ATOM 851 C C . LEU A 1 108 ? 12.081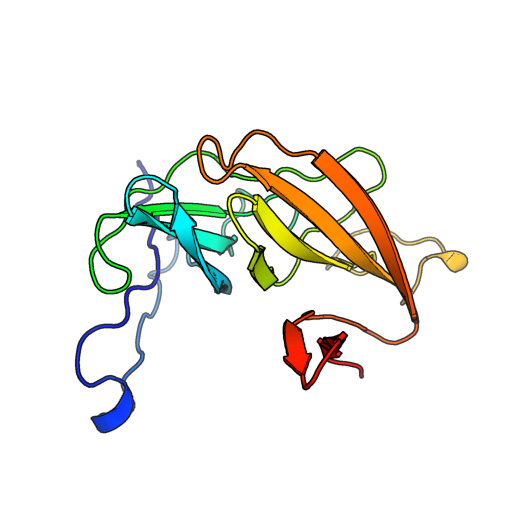 -1.008 -13.430 1.00 65.31 108 LEU A C 1
ATOM 853 O O . LEU A 1 108 ? 13.282 -0.739 -13.452 1.00 65.31 108 LEU A O 1
ATOM 857 N N . GLU A 1 109 ? 11.176 -0.279 -14.097 1.00 61.78 109 GLU A N 1
ATOM 858 C CA . GLU A 1 109 ? 11.469 0.904 -14.914 1.00 61.78 109 GLU A CA 1
ATOM 859 C C . GLU A 1 109 ? 11.251 2.183 -14.095 1.00 61.78 109 GLU A C 1
ATOM 861 O O . GLU A 1 109 ? 10.157 2.746 -14.064 1.00 61.78 109 GLU A O 1
ATOM 866 N N . PHE A 1 110 ? 12.310 2.653 -13.432 1.00 58.09 110 PHE A N 1
ATOM 867 C CA . PHE A 1 110 ? 12.353 3.984 -12.824 1.00 58.09 110 PHE A CA 1
ATOM 868 C C . PHE A 1 110 ? 13.449 4.834 -13.465 1.00 58.09 110 PHE A C 1
ATOM 870 O O . PHE A 1 110 ? 14.498 4.323 -13.866 1.00 58.09 110 PHE A O 1
ATOM 877 N N . TYR A 1 111 ? 13.206 6.144 -13.549 1.00 52.38 111 TYR A N 1
ATOM 878 C CA . TYR A 1 111 ? 14.144 7.145 -14.054 1.00 52.38 111 TYR A CA 1
ATOM 879 C C . TYR A 1 111 ? 15.578 6.899 -13.547 1.00 52.38 111 TYR A C 1
ATOM 881 O O . TYR A 1 111 ? 15.885 7.143 -12.386 1.00 52.38 111 TYR A O 1
ATOM 889 N N . GLY A 1 112 ? 16.468 6.444 -14.436 1.00 50.97 112 GLY A N 1
ATOM 890 C CA . GLY A 1 112 ? 17.905 6.345 -14.163 1.00 50.97 112 GLY A CA 1
ATOM 891 C C . GLY A 1 112 ? 18.417 5.014 -13.599 1.00 50.97 112 GLY A C 1
ATOM 892 O O . GLY A 1 112 ? 19.624 4.916 -13.384 1.00 50.97 112 GLY A O 1
ATOM 893 N N . VAL A 1 113 ? 17.576 3.988 -13.413 1.00 57.72 113 VAL A N 1
ATOM 894 C CA . VAL A 1 113 ? 18.046 2.641 -13.030 1.00 57.72 113 VAL A CA 1
ATOM 895 C C . VAL A 1 113 ? 18.372 1.827 -14.294 1.00 57.72 113 VAL A C 1
ATOM 897 O O . VAL A 1 113 ? 17.493 1.642 -15.137 1.00 57.72 113 VAL A O 1
ATOM 900 N N . PRO A 1 114 ? 19.618 1.346 -14.481 1.00 57.00 114 PRO A N 1
ATOM 901 C CA . PRO A 1 114 ? 19.958 0.481 -15.607 1.00 57.00 114 PRO A CA 1
ATOM 902 C C . PRO A 1 114 ? 19.177 -0.835 -15.541 1.00 57.00 114 PRO A C 1
ATOM 904 O O . PRO A 1 114 ? 19.199 -1.512 -14.517 1.00 57.00 114 PRO A O 1
ATOM 907 N N . GLN A 1 115 ? 18.533 -1.210 -16.644 1.00 63.94 115 GLN A N 1
ATOM 908 C CA . GLN A 1 115 ? 17.811 -2.476 -16.785 1.00 63.94 115 GLN A CA 1
ATOM 909 C C . GLN A 1 115 ? 18.548 -3.395 -17.757 1.00 63.94 115 GLN A C 1
ATOM 911 O O . GLN A 1 115 ? 19.059 -2.922 -18.783 1.00 63.94 115 GLN A O 1
ATOM 916 N N . SER A 1 116 ? 18.563 -4.699 -17.475 1.00 67.19 116 SER A N 1
ATOM 917 C CA . SER A 1 116 ? 18.872 -5.694 -18.507 1.00 67.19 116 SER A CA 1
ATOM 918 C C . SER A 1 116 ? 17.770 -5.717 -19.579 1.00 67.19 116 SER A C 1
ATOM 920 O O . SER A 1 116 ? 16.665 -5.223 -19.352 1.00 67.19 116 SER A O 1
ATOM 922 N N . GLU A 1 117 ? 18.058 -6.240 -20.777 1.00 65.81 117 GLU A N 1
ATOM 923 C CA . GLU A 1 117 ? 17.046 -6.342 -21.846 1.00 65.81 117 GLU A CA 1
ATOM 924 C C . GLU A 1 117 ? 15.823 -7.165 -21.414 1.00 65.81 117 GLU A C 1
ATOM 926 O O . GLU A 1 117 ? 14.709 -6.811 -21.789 1.00 65.81 117 GLU A O 1
ATOM 931 N N . ASP A 1 118 ? 16.023 -8.168 -20.555 1.00 65.94 118 ASP A N 1
ATOM 932 C CA . ASP A 1 118 ? 14.973 -9.057 -20.044 1.00 65.94 118 ASP A CA 1
ATOM 933 C C . ASP A 1 118 ? 14.097 -8.412 -18.947 1.00 65.94 118 ASP A C 1
ATOM 935 O O . ASP A 1 118 ? 13.012 -8.902 -18.650 1.00 65.94 118 ASP A O 1
ATOM 939 N N . GLU A 1 119 ? 14.548 -7.312 -18.332 1.00 65.06 119 GLU A N 1
ATOM 940 C CA . GLU A 1 119 ? 13.820 -6.594 -17.268 1.00 65.06 119 GLU A CA 1
ATOM 941 C C . GLU A 1 119 ? 13.035 -5.382 -17.799 1.00 65.06 119 GLU A C 1
ATOM 943 O O . GLU A 1 119 ? 12.255 -4.765 -17.064 1.00 65.06 119 GLU A O 1
ATOM 948 N N . ARG A 1 120 ? 13.239 -5.004 -19.069 1.00 65.69 120 ARG A N 1
ATOM 949 C CA . ARG A 1 120 ? 12.595 -3.822 -19.653 1.00 65.69 120 ARG A CA 1
ATOM 950 C C . ARG A 1 120 ? 11.090 -4.025 -19.756 1.00 65.69 120 ARG A C 1
ATOM 952 O O . ARG A 1 120 ? 10.606 -4.902 -20.459 1.00 65.69 120 ARG A O 1
ATOM 959 N N . GLY A 1 121 ? 10.349 -3.132 -19.109 1.00 71.69 121 GLY A N 1
ATOM 960 C CA . GLY A 1 121 ? 8.900 -3.042 -19.249 1.00 71.69 121 GLY A CA 1
ATOM 961 C C . GLY A 1 121 ? 8.092 -4.064 -18.448 1.00 71.69 121 GLY A C 1
ATOM 962 O O . GLY A 1 121 ? 6.871 -4.059 -18.609 1.00 71.69 121 GLY A O 1
ATOM 963 N N . VAL A 1 122 ? 8.722 -4.884 -17.591 1.00 82.50 122 VAL A N 1
ATOM 964 C CA . VAL A 1 122 ? 8.033 -5.803 -16.667 1.00 82.50 122 VAL A CA 1
ATOM 965 C C . VAL A 1 122 ? 7.696 -5.086 -15.358 1.00 82.50 122 VAL A C 1
ATOM 967 O O . VAL A 1 122 ? 8.541 -4.426 -14.749 1.00 82.50 122 VAL A O 1
ATOM 970 N N . PHE A 1 123 ? 6.445 -5.229 -14.926 1.00 88.06 123 PHE A N 1
ATOM 971 C CA . PHE A 1 123 ? 5.930 -4.661 -13.684 1.00 88.06 123 PHE A CA 1
ATOM 972 C C . PHE A 1 123 ? 5.358 -5.775 -12.813 1.00 88.06 123 PHE A C 1
ATOM 974 O O . PHE A 1 123 ? 4.623 -6.639 -13.301 1.00 88.06 123 PHE A O 1
ATOM 981 N N . HIS A 1 124 ? 5.670 -5.740 -11.519 1.00 90.94 124 HIS A N 1
ATOM 982 C CA . HIS A 1 124 ? 5.165 -6.703 -10.547 1.00 90.94 124 HIS A CA 1
ATOM 983 C C . HIS A 1 124 ? 4.098 -6.056 -9.667 1.00 90.94 124 HIS A C 1
ATOM 985 O O . HIS A 1 124 ? 4.354 -5.024 -9.051 1.00 90.94 124 HIS A O 1
ATOM 991 N N . GLN A 1 125 ? 2.930 -6.684 -9.540 1.00 92.94 125 GLN A N 1
ATOM 992 C CA . GLN A 1 125 ? 2.010 -6.372 -8.450 1.00 92.94 125 GLN A CA 1
ATOM 993 C C . GLN A 1 125 ? 2.336 -7.253 -7.258 1.00 92.94 125 GLN A C 1
ATOM 995 O O . GLN A 1 125 ? 2.346 -8.482 -7.361 1.00 92.94 125 GLN A O 1
ATOM 1000 N N . ARG A 1 126 ? 2.617 -6.622 -6.127 1.00 94.06 126 ARG A N 1
ATOM 1001 C CA . ARG A 1 126 ? 3.052 -7.286 -4.901 1.00 94.06 126 ARG A CA 1
ATOM 1002 C C . ARG A 1 126 ? 1.981 -7.227 -3.831 1.00 94.06 126 ARG A C 1
ATOM 1004 O O . ARG A 1 126 ? 1.053 -6.427 -3.917 1.00 94.06 126 ARG A O 1
ATOM 1011 N N . HIS A 1 127 ? 2.111 -8.099 -2.837 1.00 94.88 127 HIS A N 1
ATOM 1012 C CA . HIS A 1 127 ? 1.193 -8.176 -1.708 1.00 94.88 127 HIS A CA 1
ATOM 1013 C C . HIS A 1 127 ? 1.925 -8.417 -0.391 1.00 94.88 127 HIS A C 1
ATOM 1015 O O . HIS A 1 127 ? 2.824 -9.256 -0.290 1.00 94.88 127 HIS A O 1
ATOM 1021 N N . ALA A 1 128 ? 1.498 -7.693 0.636 1.00 94.06 128 ALA A N 1
ATOM 1022 C CA . ALA A 1 128 ? 1.884 -7.900 2.021 1.00 94.06 128 ALA A CA 1
ATOM 1023 C C . ALA A 1 128 ? 0.673 -7.708 2.939 1.00 94.06 128 ALA A C 1
ATOM 1025 O O . ALA A 1 128 ? -0.344 -7.125 2.555 1.00 94.06 128 ALA A O 1
ATOM 1026 N N . THR A 1 129 ? 0.774 -8.215 4.160 1.00 96.12 129 THR A N 1
ATOM 1027 C CA . THR A 1 129 ? -0.240 -8.047 5.200 1.00 96.12 129 THR A CA 1
ATOM 1028 C C . THR A 1 129 ? 0.389 -7.637 6.515 1.00 96.12 129 THR A C 1
ATOM 1030 O O . THR A 1 129 ? 1.513 -8.040 6.800 1.00 96.12 129 THR A O 1
ATOM 1033 N N . ALA A 1 130 ? -0.371 -6.929 7.340 1.00 95.69 130 ALA A N 1
ATOM 1034 C CA . ALA A 1 130 ? -0.029 -6.663 8.732 1.00 95.69 130 ALA A CA 1
ATOM 1035 C C . ALA A 1 130 ? -1.296 -6.732 9.606 1.00 95.69 130 ALA A C 1
ATOM 1037 O O . ALA A 1 130 ? -2.400 -6.490 9.101 1.00 95.69 130 ALA A O 1
ATOM 1038 N N . PRO A 1 131 ? -1.182 -7.060 10.902 1.00 97.38 131 PRO A N 1
ATOM 1039 C CA . PRO A 1 131 ? -2.304 -6.948 11.822 1.00 97.38 131 PRO A CA 1
ATOM 1040 C C . PRO A 1 131 ? -2.641 -5.472 12.088 1.00 97.38 131 PRO A C 1
ATOM 1042 O O . PRO A 1 131 ? -1.759 -4.629 12.223 1.00 97.38 131 PRO A O 1
ATOM 1045 N N . LEU A 1 132 ? -3.921 -5.136 12.252 1.00 96.38 132 LEU A N 1
ATOM 1046 C CA . LEU A 1 132 ? -4.347 -3.772 12.602 1.00 96.38 132 LEU A CA 1
ATOM 1047 C C . LEU A 1 132 ? -3.889 -3.332 14.000 1.00 96.38 132 LEU A C 1
ATOM 1049 O O . LEU A 1 132 ? -3.901 -2.138 14.294 1.00 96.38 132 LEU A O 1
ATOM 1053 N N . SER A 1 133 ? -3.510 -4.273 14.869 1.00 96.31 133 SER A N 1
ATOM 1054 C CA . SER A 1 133 ? -2.905 -3.975 16.172 1.00 96.31 133 SER A CA 1
ATOM 1055 C C . SER A 1 133 ? -1.453 -3.510 16.060 1.00 96.31 133 SER A C 1
ATOM 1057 O O . SER A 1 133 ? -0.979 -2.803 16.944 1.00 96.31 133 SER A O 1
ATOM 1059 N N . ASP A 1 134 ? -0.751 -3.909 14.996 1.00 94.69 134 ASP A N 1
ATOM 1060 C CA . ASP A 1 134 ? 0.595 -3.441 14.682 1.00 94.69 134 ASP A CA 1
ATOM 1061 C C . ASP A 1 134 ? 0.826 -3.454 13.169 1.00 94.69 134 ASP A C 1
ATOM 1063 O O . ASP A 1 134 ? 1.313 -4.414 12.574 1.00 94.69 134 ASP A O 1
ATOM 1067 N N . VAL A 1 135 ? 0.483 -2.336 12.541 1.00 92.75 135 VAL A N 1
ATOM 1068 C CA . VAL A 1 135 ? 0.538 -2.158 11.085 1.00 92.75 135 VAL A CA 1
ATOM 1069 C C . VAL A 1 135 ? 1.969 -2.117 10.528 1.00 92.75 135 VAL A C 1
ATOM 1071 O O . VAL A 1 135 ? 2.149 -1.903 9.334 1.00 92.75 135 VAL A O 1
ATOM 1074 N N . ARG A 1 136 ? 2.989 -2.263 11.387 1.00 90.19 136 ARG A N 1
ATOM 1075 C CA . ARG A 1 136 ? 4.403 -2.374 11.006 1.00 90.19 136 ARG A CA 1
ATOM 1076 C C . ARG A 1 136 ? 4.909 -3.817 10.988 1.00 90.19 136 ARG A C 1
ATOM 1078 O O . ARG A 1 136 ? 6.029 -4.046 10.534 1.00 90.19 136 ARG A O 1
ATOM 1085 N N . ASP A 1 137 ? 4.128 -4.778 11.478 1.00 93.25 137 ASP A N 1
ATOM 1086 C CA . ASP A 1 137 ? 4.519 -6.188 11.515 1.00 93.25 137 ASP A CA 1
ATOM 1087 C C . ASP A 1 137 ? 4.134 -6.902 10.211 1.00 93.25 137 ASP A C 1
ATOM 1089 O O . ASP A 1 137 ? 3.076 -7.520 10.071 1.00 93.25 137 ASP A O 1
ATOM 1093 N N . TRP A 1 138 ? 4.990 -6.742 9.204 1.00 90.38 138 TRP A N 1
ATOM 1094 C CA . TRP A 1 138 ? 4.695 -7.138 7.833 1.00 90.38 138 TRP A CA 1
ATOM 1095 C C . TRP A 1 138 ? 5.015 -8.596 7.515 1.00 90.38 138 TRP A C 1
ATOM 1097 O O . TRP A 1 138 ? 6.169 -9.033 7.530 1.00 90.38 138 TRP A O 1
ATOM 1107 N N . THR A 1 139 ? 4.001 -9.313 7.038 1.00 94.12 139 THR A N 1
ATOM 1108 C CA . THR A 1 139 ? 4.153 -10.581 6.318 1.00 94.12 139 THR A CA 1
ATOM 1109 C C . THR A 1 139 ? 4.067 -10.332 4.816 1.00 94.12 139 THR A C 1
ATOM 1111 O O . THR A 1 139 ? 3.046 -9.872 4.315 1.00 94.12 139 THR A O 1
ATOM 1114 N N . HIS A 1 140 ? 5.133 -10.645 4.081 1.00 92.00 140 HIS A N 1
ATOM 1115 C CA . HIS A 1 140 ? 5.190 -10.444 2.631 1.00 92.00 140 HIS A CA 1
ATOM 1116 C C . HIS A 1 140 ? 4.804 -11.729 1.904 1.00 92.00 140 HIS A C 1
ATOM 1118 O O . HIS A 1 140 ? 5.331 -12.797 2.217 1.00 92.00 140 HIS A O 1
ATOM 1124 N N . HIS A 1 141 ? 3.942 -11.603 0.898 1.00 92.75 141 HIS A N 1
ATOM 1125 C CA . HIS A 1 141 ? 3.429 -12.724 0.103 1.00 92.75 141 HIS A CA 1
ATOM 1126 C C . HIS A 1 141 ? 4.051 -12.794 -1.298 1.00 92.75 141 HIS A C 1
ATOM 1128 O O . HIS A 1 141 ? 3.870 -13.781 -2.006 1.00 92.75 141 HIS A O 1
ATOM 1134 N N . GLY A 1 142 ? 4.839 -11.782 -1.680 1.00 91.25 142 GLY A N 1
ATOM 1135 C CA . GLY A 1 142 ? 5.576 -11.739 -2.943 1.00 91.25 142 GLY A CA 1
ATOM 1136 C C . GLY A 1 142 ? 4.753 -11.182 -4.105 1.00 91.25 142 GLY A C 1
ATOM 1137 O O . GLY A 1 142 ? 3.878 -10.338 -3.911 1.00 91.25 142 GLY A O 1
ATOM 1138 N N . ILE A 1 143 ? 5.083 -11.624 -5.322 1.00 92.94 143 ILE A N 1
ATOM 1139 C CA . ILE A 1 143 ? 4.429 -11.201 -6.566 1.00 92.94 143 ILE A CA 1
ATOM 1140 C C . ILE A 1 143 ? 3.091 -11.934 -6.696 1.00 92.94 143 ILE A C 1
ATOM 1142 O O . ILE A 1 143 ? 3.055 -13.162 -6.757 1.00 92.94 143 ILE A O 1
ATOM 1146 N N . VAL A 1 144 ? 1.997 -11.180 -6.773 1.00 92.94 144 VAL A N 1
ATOM 1147 C CA . VAL A 1 144 ? 0.650 -11.705 -7.0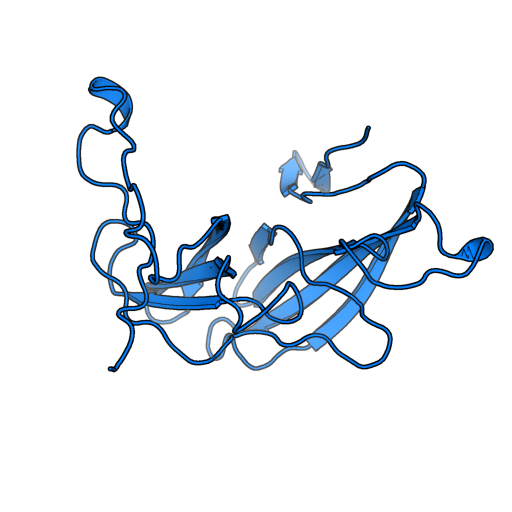42 1.00 92.94 144 VAL A CA 1
ATOM 1148 C C . VAL A 1 144 ? 0.449 -11.911 -8.537 1.00 92.94 144 VAL A C 1
ATOM 1150 O O . VAL A 1 144 ? -0.096 -12.929 -8.958 1.00 92.94 144 VAL A O 1
ATOM 1153 N N . PHE A 1 145 ? 0.903 -10.953 -9.346 1.00 90.06 145 PHE A N 1
ATOM 1154 C CA . PHE A 1 145 ? 0.956 -11.096 -10.794 1.00 90.06 145 PHE A CA 1
ATOM 1155 C C . PHE A 1 145 ? 2.039 -10.198 -11.400 1.00 90.06 145 PHE A C 1
ATOM 1157 O O . PHE A 1 145 ? 2.467 -9.219 -10.787 1.00 90.06 145 PHE A O 1
ATOM 1164 N N . GLN A 1 146 ? 2.459 -10.528 -12.620 1.00 89.75 146 GLN A N 1
ATOM 1165 C CA . GLN A 1 146 ? 3.406 -9.737 -13.400 1.00 89.75 146 GLN A CA 1
ATOM 1166 C C . GLN A 1 146 ? 2.959 -9.623 -14.855 1.00 89.75 146 GLN A C 1
ATOM 1168 O O . GLN A 1 146 ? 2.395 -10.574 -15.399 1.00 89.75 146 GLN A O 1
ATOM 1173 N N . GLU A 1 147 ? 3.222 -8.479 -15.483 1.00 86.06 147 GLU A N 1
ATOM 1174 C CA . GLU A 1 147 ? 2.928 -8.264 -16.902 1.00 86.06 147 GLU A CA 1
ATOM 1175 C C . GLU A 1 147 ? 3.878 -7.224 -17.514 1.00 86.06 147 GLU A C 1
ATOM 1177 O O . GLU A 1 147 ? 4.388 -6.331 -16.830 1.00 86.06 147 GLU A O 1
ATOM 1182 N N . GLU A 1 148 ? 4.078 -7.329 -18.825 1.00 83.88 148 GLU A N 1
ATOM 1183 C CA . GLU A 1 148 ? 4.717 -6.292 -19.629 1.00 83.88 148 GLU A CA 1
ATOM 1184 C C . GLU A 1 148 ? 3.736 -5.159 -19.988 1.00 83.88 148 GLU A C 1
ATOM 1186 O O . GLU A 1 148 ? 2.524 -5.358 -20.123 1.00 83.88 148 GLU A O 1
ATOM 1191 N N . GLY A 1 149 ? 4.265 -3.957 -20.230 1.00 77.56 149 GLY A N 1
ATOM 1192 C CA . GLY A 1 149 ? 3.478 -2.845 -20.784 1.00 77.56 149 GLY A CA 1
ATOM 1193 C C . GLY A 1 149 ? 2.920 -1.873 -19.742 1.00 77.56 149 GLY A C 1
ATOM 1194 O O . GLY A 1 149 ? 1.852 -1.287 -19.928 1.00 77.56 149 GLY A O 1
ATOM 1195 N N . GLY A 1 150 ? 3.644 -1.659 -18.642 1.00 79.00 150 GLY A N 1
ATOM 1196 C CA . GLY A 1 150 ? 3.328 -0.565 -17.721 1.00 79.00 150 GLY A CA 1
ATOM 1197 C C . GLY A 1 150 ? 2.130 -0.823 -16.819 1.00 79.00 150 GLY A C 1
ATOM 1198 O O . GLY A 1 150 ? 1.379 0.124 -16.562 1.00 79.00 150 GLY A O 1
ATOM 1199 N N . VAL A 1 151 ? 1.943 -2.072 -16.373 1.00 88.38 151 VAL A N 1
ATOM 1200 C CA . VAL A 1 151 ? 0.894 -2.415 -15.409 1.00 88.38 151 VAL A CA 1
ATOM 1201 C C . VAL A 1 151 ? 1.200 -1.809 -14.046 1.00 88.38 151 VAL A C 1
ATOM 1203 O O . VAL A 1 151 ? 2.257 -2.059 -13.474 1.00 88.38 151 VAL A O 1
ATOM 1206 N N . ARG A 1 152 ? 0.277 -1.002 -13.528 1.00 90.00 152 ARG A N 1
ATOM 1207 C CA . ARG A 1 152 ? 0.473 -0.263 -12.281 1.00 90.00 152 ARG A CA 1
ATOM 1208 C C . ARG A 1 152 ? -0.835 0.066 -11.573 1.00 90.00 152 ARG A C 1
ATOM 1210 O O . ARG A 1 152 ? -1.910 -0.154 -12.131 1.00 90.00 152 ARG A O 1
ATOM 1217 N N . ASP A 1 153 ? -0.704 0.670 -10.398 1.00 92.00 153 ASP A N 1
ATOM 1218 C CA . ASP A 1 153 ? -1.788 1.279 -9.628 1.00 92.00 153 ASP A CA 1
ATOM 1219 C C . ASP A 1 153 ? -2.876 0.236 -9.307 1.00 92.00 153 ASP A C 1
ATOM 1221 O O . ASP A 1 153 ? -3.998 0.337 -9.814 1.00 92.00 153 ASP A O 1
ATOM 1225 N N . PRO A 1 154 ? -2.530 -0.832 -8.555 1.00 94.44 154 PRO A N 1
ATOM 1226 C CA . PRO A 1 154 ? -3.490 -1.868 -8.221 1.00 94.44 154 PRO A CA 1
ATOM 1227 C C . PRO A 1 154 ? -4.605 -1.247 -7.391 1.00 94.44 154 PRO A C 1
ATOM 1229 O O . PRO A 1 154 ? -4.343 -0.441 -6.511 1.00 94.44 154 PRO A O 1
ATOM 1232 N N . GLU A 1 155 ? -5.837 -1.666 -7.631 1.00 95.38 155 GLU A N 1
ATOM 1233 C CA . GLU A 1 155 ? -6.993 -1.335 -6.812 1.00 95.38 155 GLU A CA 1
ATOM 1234 C C . GLU A 1 155 ? -7.763 -2.621 -6.543 1.00 95.38 155 GLU A C 1
ATOM 1236 O O . GLU A 1 155 ? -8.219 -3.295 -7.470 1.00 95.38 155 GLU A O 1
ATOM 1241 N N . VAL A 1 156 ? -7.886 -2.999 -5.274 1.00 95.81 156 VAL A N 1
ATOM 1242 C CA . VAL A 1 156 ? -8.498 -4.266 -4.872 1.00 95.81 156 VAL A CA 1
ATOM 1243 C C . VAL A 1 156 ? -9.875 -4.017 -4.280 1.00 95.81 156 VAL A C 1
ATOM 1245 O O . VAL A 1 156 ? -10.033 -3.330 -3.277 1.00 95.81 156 VAL A O 1
ATOM 1248 N N . VAL A 1 157 ? -10.890 -4.624 -4.890 1.00 95.38 157 VAL A N 1
ATOM 1249 C CA . VAL A 1 157 ? -12.298 -4.447 -4.523 1.00 95.38 157 VAL A CA 1
ATOM 1250 C C . VAL A 1 157 ? -13.004 -5.788 -4.360 1.00 95.38 157 VAL A C 1
ATOM 1252 O O . VAL A 1 157 ? -12.690 -6.769 -5.037 1.00 95.38 157 VAL A O 1
ATOM 1255 N N . TRP A 1 158 ? -13.994 -5.834 -3.471 1.00 95.56 158 TRP A N 1
ATOM 1256 C CA . TRP A 1 158 ? -14.881 -6.986 -3.327 1.00 95.56 158 TRP A CA 1
ATOM 1257 C C . TRP A 1 158 ? -16.104 -6.820 -4.232 1.00 95.56 158 TRP A C 1
ATOM 1259 O O . TRP A 1 158 ? -16.890 -5.887 -4.056 1.00 95.56 158 TRP A O 1
ATOM 1269 N N . VAL A 1 159 ? -16.280 -7.718 -5.205 1.00 96.38 159 VAL A N 1
ATOM 1270 C CA . VAL A 1 159 ? -17.381 -7.662 -6.178 1.00 96.38 159 VAL A CA 1
ATOM 1271 C C . VAL A 1 159 ? -18.124 -8.993 -6.186 1.00 96.38 159 VAL A C 1
ATOM 1273 O O . VAL A 1 159 ? -17.631 -9.997 -6.699 1.00 96.38 159 VAL A O 1
ATOM 1276 N N . GLY A 1 160 ? -19.342 -8.990 -5.640 1.00 95.81 160 GLY A N 1
ATOM 1277 C CA . GLY A 1 160 ? -20.142 -10.202 -5.472 1.00 95.81 160 GLY A CA 1
ATOM 1278 C C . GLY A 1 160 ? -19.577 -11.082 -4.360 1.00 95.81 160 GLY A C 1
ATOM 1279 O O . GLY A 1 160 ? -19.698 -10.742 -3.185 1.00 95.81 160 GLY A O 1
ATOM 1280 N N . ASP A 1 161 ? -18.977 -12.206 -4.741 1.00 96.25 161 ASP A N 1
ATOM 1281 C CA . ASP A 1 161 ? -18.408 -13.232 -3.861 1.00 96.25 161 ASP A CA 1
ATOM 1282 C C . ASP A 1 161 ? -16.890 -13.419 -4.049 1.00 96.25 161 ASP A C 1
ATOM 1284 O O . ASP A 1 161 ? -16.330 -14.442 -3.651 1.00 96.25 161 ASP A O 1
ATOM 1288 N N . ARG A 1 162 ? -16.213 -12.438 -4.660 1.00 96.25 162 ARG A N 1
ATOM 1289 C CA . ARG A 1 162 ? -14.784 -12.519 -4.981 1.00 96.25 162 ARG A CA 1
ATOM 1290 C C . ARG A 1 162 ? -14.057 -11.183 -4.870 1.00 96.25 162 ARG A C 1
ATOM 1292 O O . ARG A 1 162 ? -14.618 -10.120 -5.138 1.00 96.25 162 ARG A O 1
ATOM 1299 N N . TRP A 1 163 ? -12.767 -11.276 -4.557 1.00 96.56 163 TRP A N 1
ATOM 1300 C CA . TRP A 1 163 ? -11.817 -10.178 -4.695 1.00 96.56 163 TRP A CA 1
ATOM 1301 C C . TRP A 1 163 ? -11.448 -9.999 -6.166 1.00 96.56 163 TRP A C 1
ATOM 1303 O O . TRP A 1 163 ? -11.200 -10.974 -6.879 1.00 96.56 163 TRP A O 1
ATOM 1313 N N . MET A 1 164 ? -11.405 -8.751 -6.613 1.00 96.50 164 MET A N 1
ATOM 1314 C CA . MET A 1 164 ? -10.934 -8.365 -7.936 1.00 96.50 164 MET A CA 1
ATOM 1315 C C . MET A 1 164 ? -9.851 -7.306 -7.786 1.00 96.50 164 MET A C 1
ATOM 1317 O O . MET A 1 164 ? -10.036 -6.353 -7.035 1.00 96.50 164 MET A O 1
ATOM 1321 N N . MET A 1 165 ? -8.750 -7.465 -8.519 1.00 94.94 165 MET A N 1
ATOM 1322 C CA . MET A 1 165 ? -7.752 -6.415 -8.692 1.00 94.94 165 MET A CA 1
ATOM 1323 C C . MET A 1 165 ? -7.978 -5.740 -10.042 1.00 94.94 165 MET A C 1
ATOM 1325 O O . MET A 1 165 ? -7.999 -6.399 -11.083 1.00 94.94 165 MET A O 1
ATOM 1329 N N . ILE A 1 166 ? -8.176 -4.432 -10.005 1.00 94.62 166 ILE A N 1
ATOM 1330 C CA . ILE A 1 166 ? -8.255 -3.537 -11.154 1.00 94.62 166 ILE A CA 1
ATOM 1331 C C . ILE A 1 166 ? -6.909 -2.819 -11.237 1.00 94.62 166 ILE A C 1
ATOM 1333 O O . ILE A 1 166 ? -6.302 -2.543 -10.210 1.00 94.62 166 ILE A O 1
ATOM 1337 N N . TYR A 1 167 ? -6.410 -2.553 -12.438 1.00 92.88 167 TYR A N 1
ATOM 1338 C CA . TYR A 1 167 ? -5.109 -1.914 -12.615 1.00 92.88 167 TYR A CA 1
ATOM 1339 C C . TYR A 1 167 ? -5.066 -1.077 -13.892 1.00 92.88 167 TYR A C 1
ATOM 1341 O O . TYR A 1 167 ? -5.836 -1.292 -14.833 1.00 92.88 167 TYR A O 1
ATOM 1349 N N . CYS A 1 168 ? -4.137 -0.128 -13.930 1.00 90.25 168 CYS A N 1
ATOM 1350 C CA . CYS A 1 168 ? -3.820 0.655 -15.115 1.00 90.25 168 CYS A CA 1
ATOM 1351 C C . CYS A 1 168 ? -2.829 -0.102 -16.003 1.00 90.25 168 CYS A C 1
ATOM 1353 O O . CYS A 1 168 ? -1.865 -0.673 -15.505 1.00 90.25 168 CYS A O 1
ATOM 1355 N N . ARG A 1 169 ? -3.008 -0.033 -17.325 1.00 85.75 169 ARG A N 1
ATOM 1356 C CA . ARG A 1 169 ? -2.056 -0.533 -18.333 1.00 85.75 169 ARG A CA 1
ATOM 1357 C C . ARG A 1 169 ? -1.896 0.502 -19.450 1.00 85.75 169 ARG A C 1
ATOM 1359 O O . ARG A 1 169 ? -2.832 1.269 -19.689 1.00 85.75 169 ARG A O 1
ATOM 1366 N N . ARG A 1 170 ? -0.719 0.571 -20.081 1.00 73.00 170 ARG A N 1
ATOM 1367 C CA . ARG A 1 170 ? -0.472 1.431 -21.253 1.00 73.00 170 ARG A CA 1
ATOM 1368 C C . ARG A 1 170 ? -0.679 0.690 -22.567 1.00 73.00 170 ARG A C 1
ATOM 1370 O O . ARG A 1 170 ? -0.442 -0.535 -22.603 1.00 73.00 170 ARG A O 1
#

pLDDT: mean 77.12, std 19.6, range [34.62, 97.38]

Secondary structure (DSSP, 8-state):
--PPBPPP---SSHHHH------PPTT-BPEEEEEEEE-TT--EEEEEEE-STTTTTSEEEEEEES-TTS--EEEEEEEEPPTT----EEEEEEEETTEEEEEEEEES--TT----GGGTTEEEEEEEEEETT-TT-PEEEEEEEEEES--EEEEEEEETTEEEEEEE--